Protein AF-A0A971IEM3-F1 (afdb_monomer_lite)

pLDDT: mean 83.85, std 14.6, range [49.56, 97.75]

Foldseek 3Di:
DVVLVCLLQVVHDQDFDPAPPPDDTPPLDDGDVVSLVNSLVSLVVVLVVVVVCCVVPVDDDDDDADQDPPDDQDSHNVVNSSNVSSVVSLVSCVVPDPWDWDADPNDTDTVVVVVCPPPCPPPQDLVNDDPVPDDDD

Secondary structure (DSSP, 8-state):
-HHHHHHHTTTS-SS-PPPPTTS-----PPPPHHHHHHHHHHHHHHHHHHHHHHHHHT----------TTSPPPSSHHHHHHHHHHHHHHHHHHHH-S--EEEETTEEEEHHHHHT-STT-----GGGS-TTSSPP-

Radius of gyration: 22.8 Å; chains: 1; bounding box: 45×66×59 Å

Structure (mmCIF, N/CA/C/O backbone):
data_AF-A0A971IEM3-F1
#
_entry.id   AF-A0A971IEM3-F1
#
loop_
_atom_site.group_PDB
_atom_site.id
_atom_site.type_symbol
_atom_site.label_atom_id
_atom_site.label_alt_id
_atom_site.label_comp_id
_atom_site.label_asym_id
_atom_site.label_entity_id
_atom_site.label_seq_id
_atom_site.pdbx_PDB_ins_code
_atom_site.Cartn_x
_atom_site.Cartn_y
_atom_site.Cartn_z
_atom_site.occupancy
_atom_site.B_iso_or_equiv
_atom_site.auth_seq_id
_atom_site.auth_comp_id
_atom_site.auth_asym_id
_atom_site.auth_atom_id
_atom_site.pdbx_PDB_model_num
ATOM 1 N N . THR A 1 1 ? 4.514 -5.936 1.427 1.00 65.25 1 THR A N 1
ATOM 2 C CA . THR A 1 1 ? 5.724 -6.258 0.631 1.00 65.25 1 THR A CA 1
ATOM 3 C C . THR A 1 1 ? 5.439 -7.331 -0.407 1.00 65.25 1 THR A C 1
ATOM 5 O O . THR A 1 1 ? 5.349 -6.985 -1.573 1.00 65.25 1 THR A O 1
ATOM 8 N N . LEU A 1 2 ? 5.168 -8.587 -0.015 1.00 83.81 2 LEU A N 1
ATOM 9 C CA . LEU A 1 2 ? 4.961 -9.702 -0.960 1.00 83.81 2 LEU A CA 1
ATOM 10 C C . LEU A 1 2 ? 3.823 -9.470 -1.971 1.00 83.81 2 LEU A C 1
ATOM 12 O O . LEU A 1 2 ? 3.960 -9.803 -3.140 1.00 83.81 2 LEU A O 1
ATOM 16 N N . TRP A 1 3 ? 2.713 -8.866 -1.541 1.00 89.94 3 TRP A N 1
ATOM 17 C CA . TRP A 1 3 ? 1.554 -8.673 -2.414 1.00 89.94 3 TRP A CA 1
ATOM 18 C C . TRP A 1 3 ? 1.829 -7.732 -3.595 1.00 89.94 3 TRP A C 1
ATOM 20 O O . TRP A 1 3 ? 1.578 -8.104 -4.737 1.00 89.94 3 TRP A O 1
ATOM 30 N N . VAL A 1 4 ? 2.410 -6.553 -3.339 1.00 87.62 4 VAL A N 1
ATOM 31 C CA . VAL A 1 4 ? 2.777 -5.599 -4.402 1.00 87.62 4 VAL A CA 1
ATOM 32 C C . VAL A 1 4 ? 3.814 -6.214 -5.336 1.00 87.62 4 VAL A C 1
ATOM 34 O O . VAL A 1 4 ? 3.651 -6.141 -6.547 1.00 87.62 4 VAL A O 1
ATOM 37 N N . THR A 1 5 ? 4.828 -6.893 -4.794 1.00 86.12 5 THR A N 1
ATOM 38 C CA . THR A 1 5 ? 5.812 -7.627 -5.598 1.00 86.12 5 THR A CA 1
ATOM 39 C C . THR A 1 5 ? 5.134 -8.639 -6.529 1.00 86.12 5 THR A C 1
ATOM 41 O O . THR A 1 5 ? 5.382 -8.617 -7.730 1.00 86.12 5 THR A O 1
ATOM 44 N N . ASN A 1 6 ? 4.218 -9.464 -6.015 1.00 88.69 6 ASN A N 1
ATOM 45 C CA . ASN A 1 6 ? 3.501 -10.454 -6.823 1.00 88.69 6 ASN A CA 1
ATOM 46 C C . ASN A 1 6 ? 2.656 -9.809 -7.932 1.00 88.69 6 ASN A C 1
ATOM 48 O O . ASN A 1 6 ? 2.622 -10.322 -9.044 1.00 88.69 6 ASN A O 1
ATOM 52 N N . LEU A 1 7 ? 1.998 -8.679 -7.655 1.00 88.88 7 LEU A N 1
ATOM 53 C CA . LEU A 1 7 ? 1.197 -7.952 -8.648 1.00 88.88 7 LEU A CA 1
ATOM 54 C C . LEU A 1 7 ? 2.057 -7.339 -9.762 1.00 88.88 7 LEU A C 1
ATOM 56 O O . LEU A 1 7 ? 1.647 -7.318 -10.927 1.00 88.88 7 LEU A O 1
ATOM 60 N N . LEU A 1 8 ? 3.261 -6.869 -9.426 1.00 87.06 8 LEU A N 1
ATOM 61 C CA . LEU A 1 8 ? 4.205 -6.352 -10.416 1.00 87.06 8 LEU A CA 1
ATOM 62 C C . LEU A 1 8 ? 4.645 -7.457 -11.387 1.00 87.06 8 LEU A C 1
ATOM 64 O O . LEU A 1 8 ? 4.602 -7.233 -12.595 1.00 87.06 8 LEU A O 1
ATOM 68 N N . PHE A 1 9 ? 4.963 -8.651 -10.880 1.00 84.00 9 PHE A N 1
ATOM 69 C CA . PHE A 1 9 ? 5.465 -9.785 -11.672 1.00 84.00 9 PHE A CA 1
ATOM 70 C C . PHE A 1 9 ? 4.393 -10.760 -12.178 1.00 84.00 9 PHE A C 1
ATOM 72 O O . PHE A 1 9 ? 4.724 -11.825 -12.695 1.00 84.00 9 PHE A O 1
ATOM 79 N N . GLN A 1 10 ? 3.108 -10.436 -12.020 1.00 81.31 10 GLN A N 1
ATOM 80 C CA . GLN A 1 10 ? 2.016 -11.374 -12.302 1.00 81.31 10 GLN A CA 1
ATOM 81 C C . GLN A 1 10 ? 2.033 -11.920 -13.742 1.00 81.31 10 GLN A C 1
ATOM 83 O O . GLN A 1 10 ? 1.709 -13.086 -13.952 1.00 81.31 10 GLN A O 1
ATOM 88 N N . ASP A 1 11 ? 2.450 -11.098 -14.707 1.00 79.31 11 ASP A N 1
ATOM 89 C CA . ASP A 1 11 ? 2.506 -11.456 -16.131 1.00 79.31 11 ASP A CA 1
ATOM 90 C C . ASP A 1 11 ? 3.933 -11.830 -16.592 1.00 79.31 11 ASP A C 1
ATOM 92 O O . ASP A 1 11 ? 4.209 -11.871 -17.789 1.00 79.31 11 ASP A O 1
ATOM 96 N N . GLY A 1 12 ? 4.847 -12.098 -15.650 1.00 71.94 12 GLY A N 1
ATOM 97 C CA . GLY A 1 12 ? 6.243 -12.458 -15.909 1.00 71.94 12 GLY A CA 1
ATOM 98 C C . GLY A 1 12 ? 7.261 -11.473 -15.328 1.00 71.94 12 GLY A C 1
ATOM 99 O O . GLY A 1 12 ? 6.919 -10.531 -14.608 1.00 71.94 12 GLY A O 1
ATOM 100 N N . ALA A 1 13 ? 8.541 -11.715 -15.625 1.00 65.44 13 ALA A N 1
ATOM 101 C CA . ALA A 1 13 ? 9.624 -10.809 -15.253 1.00 65.44 13 ALA A CA 1
ATOM 102 C C . ALA A 1 13 ? 9.481 -9.468 -15.995 1.00 65.44 13 ALA A C 1
ATOM 104 O O . ALA A 1 13 ? 9.202 -9.437 -17.191 1.00 65.44 13 ALA A O 1
ATOM 105 N N . LEU A 1 14 ? 9.648 -8.366 -15.264 1.00 64.38 14 LEU A N 1
ATOM 106 C CA . LEU A 1 14 ? 9.610 -7.008 -15.800 1.00 64.38 14 LEU A CA 1
ATOM 107 C C . LEU A 1 14 ? 11.013 -6.621 -16.270 1.00 64.38 14 LEU A C 1
ATOM 109 O O . LEU A 1 14 ? 11.868 -6.321 -15.433 1.00 64.38 14 LEU A O 1
ATOM 113 N N . GLY A 1 15 ? 11.244 -6.629 -17.585 1.00 58.22 15 GLY A N 1
ATOM 114 C CA . GLY A 1 15 ? 12.590 -6.485 -18.146 1.00 58.22 15 GLY A CA 1
ATOM 115 C C . GLY A 1 15 ? 13.585 -7.540 -17.631 1.00 58.22 15 GLY A C 1
ATOM 116 O O . GLY A 1 15 ? 13.231 -8.455 -16.884 1.00 58.22 15 GLY A O 1
ATOM 117 N N . GLY A 1 16 ? 14.850 -7.412 -18.034 1.00 58.09 16 GLY A N 1
ATOM 118 C CA . GLY A 1 16 ? 15.899 -8.374 -17.699 1.00 58.09 16 GLY A CA 1
ATOM 119 C C . GLY A 1 16 ? 16.264 -9.292 -18.859 1.00 58.09 16 GLY A C 1
ATOM 120 O O . GLY A 1 16 ? 15.404 -9.940 -19.453 1.00 58.09 16 GLY A O 1
ATOM 121 N N . SER A 1 17 ? 17.561 -9.406 -19.147 1.00 58.38 17 SER A N 1
ATOM 122 C CA . SER A 1 17 ? 18.115 -10.554 -19.879 1.00 58.38 17 SER A CA 1
ATOM 123 C C . SER A 1 17 ? 17.823 -11.866 -19.136 1.00 58.38 17 SER A C 1
ATOM 125 O O . SER A 1 17 ? 17.517 -11.837 -17.947 1.00 58.38 17 SER A O 1
ATOM 127 N N . GLU A 1 18 ? 17.946 -13.034 -19.775 1.00 62.66 18 GLU A N 1
ATOM 128 C CA . GLU A 1 18 ? 17.961 -14.292 -19.011 1.00 62.66 18 GLU A CA 1
ATOM 129 C C . GLU A 1 18 ? 19.018 -14.222 -17.889 1.00 62.66 18 GLU A C 1
ATOM 131 O O . GLU A 1 18 ? 20.087 -13.627 -18.090 1.00 62.66 18 GLU A O 1
ATOM 136 N N . PRO A 1 19 ? 18.731 -14.768 -16.690 1.00 61.38 19 PRO A N 1
ATOM 137 C CA . PRO A 1 19 ? 19.732 -14.851 -15.639 1.00 61.38 19 PRO A CA 1
ATOM 138 C C . PRO A 1 19 ? 20.948 -15.645 -16.138 1.00 61.38 19 PRO A C 1
ATOM 140 O O . PRO A 1 19 ? 20.754 -16.681 -16.776 1.00 61.38 19 PRO A O 1
ATOM 143 N N . PRO A 1 20 ? 22.186 -15.205 -15.852 1.00 64.62 20 PRO A N 1
ATOM 144 C CA . PRO A 1 20 ? 23.359 -16.023 -16.135 1.00 64.62 20 PRO A CA 1
ATOM 145 C C . PRO A 1 20 ? 23.274 -17.364 -15.387 1.00 64.62 20 PRO A C 1
ATOM 147 O O . PRO A 1 20 ? 22.702 -17.418 -14.296 1.00 64.62 20 PRO A O 1
ATOM 150 N N . GLU A 1 21 ? 23.866 -18.428 -15.949 1.00 69.06 21 GLU A N 1
ATOM 151 C CA . GLU A 1 21 ? 23.870 -19.781 -15.350 1.00 69.06 21 GLU A CA 1
ATOM 152 C C . GLU A 1 21 ? 24.422 -19.791 -13.910 1.00 69.06 21 GLU A C 1
ATOM 154 O O . GLU A 1 21 ? 24.021 -20.599 -13.073 1.00 69.06 21 GLU A O 1
ATOM 159 N N . ASP A 1 22 ? 25.301 -18.843 -13.609 1.00 64.12 22 ASP A N 1
ATOM 160 C CA . ASP A 1 22 ? 26.039 -18.667 -12.371 1.00 64.12 22 ASP A CA 1
ATOM 161 C C . ASP A 1 22 ? 26.003 -17.195 -11.919 1.00 64.12 22 ASP A C 1
ATOM 163 O O . ASP A 1 22 ? 27.023 -16.534 -11.725 1.00 64.12 22 ASP A O 1
ATOM 167 N N . GLY A 1 23 ? 24.801 -16.641 -11.725 1.00 64.06 23 GLY A N 1
ATOM 168 C CA . GLY A 1 23 ? 24.677 -15.306 -11.143 1.00 64.06 23 GLY A CA 1
ATOM 169 C C . GLY A 1 23 ? 23.260 -14.821 -10.867 1.00 64.06 23 GLY A C 1
ATOM 170 O O . GLY A 1 23 ? 22.261 -15.437 -11.226 1.00 64.06 23 GLY A O 1
ATOM 171 N N . PHE A 1 24 ? 23.181 -13.661 -10.217 1.00 59.56 24 PHE A N 1
ATOM 172 C CA . PHE A 1 24 ? 21.940 -12.905 -10.102 1.00 59.56 24 PHE A CA 1
ATOM 173 C C . PHE A 1 24 ? 21.820 -11.954 -11.293 1.00 59.56 24 PHE A C 1
ATOM 175 O O . PHE A 1 24 ? 22.779 -11.277 -11.666 1.00 59.56 24 PHE A O 1
ATOM 182 N N . ASN A 1 25 ? 20.626 -11.879 -11.874 1.00 60.34 25 ASN A N 1
ATOM 183 C CA . ASN A 1 25 ? 20.332 -10.915 -12.920 1.00 60.34 25 ASN A CA 1
ATOM 184 C C . ASN A 1 25 ? 20.153 -9.512 -12.316 1.00 60.34 25 ASN A C 1
ATOM 186 O O . ASN A 1 25 ? 19.160 -9.249 -11.637 1.00 60.34 25 ASN A O 1
ATOM 190 N N . TYR A 1 26 ? 21.116 -8.625 -12.564 1.00 61.50 26 TYR A N 1
ATOM 191 C CA . TYR A 1 26 ? 21.077 -7.216 -12.161 1.00 61.50 26 TYR A CA 1
ATOM 192 C C . TYR A 1 26 ? 20.902 -6.292 -13.364 1.00 61.50 26 TYR A C 1
ATOM 194 O O . TYR A 1 26 ? 21.550 -5.245 -13.427 1.00 61.50 26 TYR A O 1
ATOM 202 N N . ASP A 1 27 ? 20.079 -6.685 -14.338 1.00 65.94 27 ASP A N 1
ATOM 203 C CA . ASP A 1 27 ? 19.822 -5.845 -15.501 1.00 65.94 27 ASP A CA 1
ATOM 204 C C . ASP A 1 27 ? 19.372 -4.440 -15.060 1.00 65.94 27 ASP A C 1
ATOM 206 O O . ASP A 1 27 ? 18.330 -4.235 -14.432 1.00 65.94 27 ASP A O 1
ATOM 210 N N . LYS A 1 28 ? 20.235 -3.462 -15.350 1.00 64.50 28 LYS A N 1
ATOM 211 C CA . LYS A 1 28 ? 19.995 -2.031 -15.131 1.00 64.50 28 LYS A CA 1
ATOM 212 C C . LYS A 1 28 ? 19.249 -1.403 -16.307 1.00 64.50 28 LYS A C 1
ATOM 214 O O . LYS A 1 28 ? 18.995 -0.197 -16.290 1.00 64.50 28 LYS A O 1
ATOM 219 N N . GLY A 1 29 ? 18.943 -2.205 -17.326 1.00 68.62 29 GLY A N 1
ATOM 220 C CA . GLY A 1 29 ? 18.170 -1.842 -18.492 1.00 68.62 29 GLY A CA 1
ATOM 221 C C . GLY A 1 29 ? 16.867 -1.161 -18.105 1.00 68.62 29 GLY A C 1
ATOM 222 O O . GLY A 1 29 ? 16.254 -1.441 -17.073 1.00 68.62 29 GLY A O 1
ATOM 223 N N . LEU A 1 30 ? 16.469 -0.202 -18.936 1.00 67.50 30 LEU A N 1
ATOM 224 C CA . LEU A 1 30 ? 15.210 0.500 -18.755 1.00 67.50 30 LEU A CA 1
ATOM 225 C C . LEU A 1 30 ? 14.055 -0.492 -18.870 1.00 67.50 30 LEU A C 1
ATOM 227 O O . LEU A 1 30 ? 14.007 -1.294 -19.802 1.00 67.50 30 LEU A O 1
ATOM 231 N N . LEU A 1 31 ? 13.096 -0.378 -17.956 1.00 76.25 31 LEU A N 1
ATOM 232 C CA . LEU A 1 31 ? 11.805 -1.022 -18.129 1.00 76.25 31 LEU A CA 1
ATOM 233 C C . LEU A 1 31 ? 11.118 -0.417 -19.353 1.00 76.25 31 LEU A C 1
ATOM 235 O O . LEU A 1 31 ? 11.011 0.813 -19.434 1.00 76.25 31 LEU A O 1
ATOM 239 N N . PRO A 1 32 ? 10.638 -1.234 -20.307 1.00 85.56 32 PRO A N 1
ATOM 240 C CA . PRO A 1 32 ? 9.825 -0.723 -21.393 1.00 85.56 32 PRO A CA 1
ATOM 241 C C . PRO A 1 32 ? 8.638 0.057 -20.807 1.00 85.56 32 PRO A C 1
ATOM 243 O O . PRO A 1 32 ? 7.895 -0.494 -19.990 1.00 85.56 32 PRO A O 1
ATOM 246 N N . PRO A 1 33 ? 8.392 1.316 -21.221 1.00 87.56 33 PRO A N 1
ATOM 247 C CA . PRO A 1 33 ? 7.364 2.145 -20.588 1.00 87.56 33 PRO A CA 1
ATOM 248 C C . PRO A 1 33 ? 5.959 1.525 -20.611 1.00 87.56 33 PRO A C 1
ATOM 250 O O . PRO A 1 33 ? 5.118 1.846 -19.776 1.00 87.56 33 PRO A O 1
ATOM 253 N N . ALA A 1 34 ? 5.674 0.659 -21.586 1.00 88.19 34 ALA A N 1
ATOM 254 C CA . ALA A 1 34 ? 4.414 -0.074 -21.657 1.00 88.19 34 ALA A CA 1
ATOM 255 C C . ALA A 1 34 ? 4.281 -1.125 -20.541 1.00 88.19 34 ALA A C 1
ATOM 257 O O . ALA A 1 34 ? 3.221 -1.209 -19.925 1.00 88.19 34 ALA A O 1
ATOM 258 N N . GLU A 1 35 ? 5.346 -1.876 -20.254 1.00 87.19 35 GLU A N 1
ATOM 259 C CA . GLU A 1 35 ? 5.374 -2.882 -19.186 1.00 87.19 35 GLU A CA 1
ATOM 260 C C . GLU A 1 35 ? 5.296 -2.229 -17.809 1.00 87.19 35 GLU A C 1
ATOM 262 O O . GLU A 1 35 ? 4.518 -2.667 -16.963 1.00 87.19 35 GLU A O 1
ATOM 267 N N . GLU A 1 36 ? 6.029 -1.129 -17.615 1.00 89.12 36 GLU A N 1
ATOM 268 C CA . GLU A 1 36 ? 5.978 -0.335 -16.387 1.00 89.12 36 GLU A CA 1
ATOM 269 C C . GLU A 1 36 ? 4.548 0.147 -16.093 1.00 89.12 36 GLU A C 1
ATOM 271 O O . GLU A 1 36 ? 4.022 -0.068 -14.999 1.00 89.12 36 GLU A O 1
ATOM 276 N N . ARG A 1 37 ? 3.876 0.735 -17.095 1.00 91.50 37 ARG A N 1
ATOM 277 C CA . ARG A 1 37 ? 2.482 1.189 -16.966 1.00 91.50 37 ARG A CA 1
ATOM 278 C C . ARG A 1 37 ? 1.516 0.041 -16.699 1.00 91.50 37 ARG A C 1
ATOM 280 O O . ARG A 1 37 ? 0.617 0.197 -15.878 1.00 91.50 37 ARG A O 1
ATOM 287 N N . ALA A 1 38 ? 1.682 -1.091 -17.381 1.00 91.00 38 ALA A N 1
ATOM 288 C CA . ALA A 1 38 ? 0.840 -2.262 -17.167 1.00 91.00 38 ALA A CA 1
ATOM 289 C C . ALA A 1 38 ? 0.992 -2.800 -15.734 1.00 91.00 38 ALA A C 1
ATOM 291 O O . ALA A 1 38 ? -0.005 -3.068 -15.065 1.00 91.00 38 ALA A O 1
ATOM 292 N N . ALA A 1 39 ? 2.226 -2.879 -15.231 1.00 90.56 39 ALA A N 1
ATOM 293 C CA . ALA A 1 39 ? 2.516 -3.300 -13.866 1.00 90.56 39 ALA A CA 1
ATOM 294 C C . ALA A 1 39 ? 1.930 -2.352 -12.816 1.00 90.56 39 ALA A C 1
ATOM 296 O O . ALA A 1 39 ? 1.266 -2.809 -11.885 1.00 90.56 39 ALA A O 1
ATOM 297 N N . ALA A 1 40 ? 2.105 -1.041 -12.993 1.00 94.19 40 ALA A N 1
ATOM 298 C CA . ALA A 1 40 ? 1.484 -0.039 -12.133 1.00 94.19 40 ALA A CA 1
ATOM 299 C C . ALA A 1 40 ? -0.049 -0.173 -12.125 1.00 94.19 40 ALA A C 1
ATOM 301 O O . ALA A 1 40 ? -0.664 -0.241 -11.063 1.00 94.19 40 ALA A O 1
ATOM 302 N N . ALA A 1 41 ? -0.669 -0.312 -13.302 1.00 94.94 41 ALA A N 1
ATOM 303 C CA . ALA A 1 41 ? -2.116 -0.468 -13.424 1.00 94.94 41 ALA A CA 1
ATOM 304 C C . ALA A 1 41 ? -2.644 -1.723 -12.708 1.00 94.94 41 ALA A C 1
ATOM 306 O O . ALA A 1 41 ? -3.716 -1.669 -12.102 1.00 94.94 41 ALA A O 1
ATOM 307 N N . ARG A 1 42 ? -1.897 -2.838 -12.720 1.00 94.31 42 ARG A N 1
ATOM 308 C CA . ARG A 1 42 ? -2.254 -4.047 -11.956 1.00 94.31 42 ARG A CA 1
ATOM 309 C C . ARG A 1 42 ? -2.283 -3.778 -10.456 1.00 94.31 42 ARG A C 1
ATOM 311 O O . ARG A 1 42 ? -3.240 -4.185 -9.795 1.00 94.31 42 ARG A O 1
ATOM 318 N N . VAL A 1 43 ? -1.272 -3.080 -9.933 1.00 95.44 43 VAL A N 1
ATOM 319 C CA . VAL A 1 43 ? -1.219 -2.697 -8.514 1.00 95.44 43 VAL A CA 1
ATOM 320 C C . VAL A 1 43 ? -2.394 -1.789 -8.170 1.00 95.44 43 VAL A C 1
ATOM 322 O O . VAL A 1 43 ? -3.156 -2.117 -7.260 1.00 95.44 43 VAL A O 1
ATOM 325 N N . THR A 1 44 ? -2.604 -0.716 -8.936 1.00 96.75 44 THR A N 1
ATOM 326 C CA . THR A 1 44 ? -3.732 0.204 -8.739 1.00 96.75 44 THR A CA 1
ATOM 327 C C . THR A 1 44 ? -5.064 -0.531 -8.716 1.00 96.75 44 THR A C 1
ATOM 329 O O . THR A 1 44 ? -5.808 -0.432 -7.744 1.00 96.75 44 THR A O 1
ATOM 332 N N . ALA A 1 45 ? -5.342 -1.341 -9.736 1.00 97.06 45 ALA A N 1
ATOM 333 C CA . ALA A 1 45 ? -6.608 -2.052 -9.837 1.00 97.06 45 ALA A CA 1
ATOM 334 C C . ALA A 1 45 ? -6.813 -3.057 -8.692 1.00 97.06 45 ALA A C 1
ATOM 336 O O . ALA A 1 45 ? -7.939 -3.250 -8.240 1.00 97.06 45 ALA A O 1
ATOM 337 N N . ALA A 1 46 ? -5.755 -3.725 -8.226 1.00 96.69 46 ALA A N 1
ATOM 338 C CA . ALA A 1 46 ? -5.854 -4.667 -7.115 1.00 96.69 46 ALA A CA 1
ATOM 339 C C . ALA A 1 46 ? -6.125 -3.972 -5.775 1.00 96.69 46 ALA A C 1
ATOM 341 O O . ALA A 1 46 ? -6.924 -4.479 -4.990 1.00 96.69 46 ALA A O 1
ATOM 342 N N . VAL A 1 47 ? -5.498 -2.818 -5.529 1.00 96.81 47 VAL A N 1
ATOM 343 C CA . VAL A 1 47 ? -5.740 -2.014 -4.323 1.00 96.81 47 VAL A CA 1
ATOM 344 C C . VAL A 1 47 ? -7.160 -1.460 -4.314 1.00 96.81 47 VAL A C 1
ATOM 346 O O . VAL A 1 47 ? -7.831 -1.594 -3.297 1.00 96.81 47 VAL A O 1
ATOM 349 N N . GLU A 1 48 ? -7.654 -0.920 -5.431 1.00 97.62 48 GLU A N 1
ATOM 350 C CA . GLU A 1 48 ? -9.044 -0.440 -5.505 1.00 97.62 48 GLU A CA 1
ATOM 351 C C . GLU A 1 48 ? -10.041 -1.574 -5.234 1.00 97.62 48 GLU A C 1
ATOM 353 O O . GLU A 1 48 ? -10.908 -1.438 -4.377 1.00 97.62 48 GLU A O 1
ATOM 358 N N . ARG A 1 49 ? -9.849 -2.752 -5.849 1.00 97.12 49 ARG A N 1
ATOM 359 C CA . ARG A 1 49 ? -10.700 -3.923 -5.568 1.00 97.12 49 ARG A CA 1
ATOM 36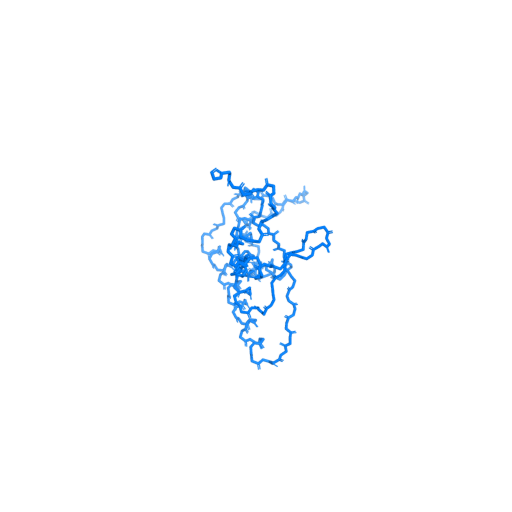0 C C . ARG A 1 49 ? -10.666 -4.348 -4.102 1.00 97.12 49 ARG A C 1
ATOM 362 O O . ARG A 1 49 ? -11.684 -4.797 -3.585 1.00 97.12 49 ARG A O 1
ATOM 369 N N . LEU A 1 50 ? -9.506 -4.261 -3.446 1.00 95.38 50 LEU A N 1
ATOM 370 C CA . LEU A 1 50 ? -9.392 -4.565 -2.021 1.00 95.38 50 LEU A CA 1
ATOM 371 C C . LEU A 1 50 ? -10.206 -3.568 -1.191 1.00 95.38 50 LEU A C 1
ATOM 373 O O . LEU A 1 50 ? -10.950 -3.993 -0.312 1.00 95.38 50 LEU A O 1
ATOM 377 N N . VAL A 1 51 ? -10.087 -2.271 -1.479 1.00 95.31 51 VAL A N 1
ATOM 378 C CA . VAL A 1 51 ? -10.836 -1.228 -0.767 1.00 95.31 51 VAL A CA 1
ATOM 379 C C . VAL A 1 51 ? -12.342 -1.422 -0.945 1.00 95.31 51 VAL A C 1
ATOM 381 O O . VAL A 1 51 ? -13.066 -1.462 0.050 1.00 95.31 51 VAL A O 1
ATOM 384 N N . ASP A 1 52 ? -12.802 -1.643 -2.178 1.00 96.12 52 ASP A N 1
ATOM 385 C CA . ASP A 1 52 ? -14.217 -1.885 -2.476 1.00 96.12 52 ASP A CA 1
ATOM 386 C C . ASP A 1 52 ? -14.749 -3.127 -1.744 1.00 96.12 52 ASP A C 1
ATOM 388 O O . ASP A 1 52 ? -15.830 -3.104 -1.150 1.00 96.12 52 ASP A O 1
ATOM 392 N N . ALA A 1 53 ? -13.976 -4.218 -1.744 1.00 96.19 53 ALA A N 1
ATOM 393 C CA . ALA A 1 53 ? -14.357 -5.456 -1.072 1.00 96.19 53 ALA A CA 1
ATOM 394 C C . ALA A 1 53 ? -14.466 -5.276 0.448 1.00 96.19 53 ALA A C 1
ATOM 396 O O . ALA A 1 53 ? -15.414 -5.768 1.061 1.00 96.19 53 ALA A O 1
ATOM 397 N N . VAL A 1 54 ? -13.526 -4.553 1.060 1.00 95.31 54 VAL A N 1
ATOM 398 C CA . VAL A 1 54 ? -13.543 -4.271 2.502 1.00 95.31 54 VAL A CA 1
ATOM 399 C C . VAL A 1 54 ? -14.762 -3.427 2.853 1.00 95.31 54 VAL A C 1
ATOM 401 O O . VAL A 1 54 ? -15.521 -3.820 3.740 1.00 95.31 54 VAL A O 1
ATOM 404 N N . ALA A 1 55 ? -15.011 -2.351 2.099 1.00 93.56 55 ALA A N 1
ATOM 405 C CA . ALA A 1 55 ? -16.159 -1.470 2.296 1.00 93.56 55 ALA A CA 1
ATOM 406 C C . ALA A 1 55 ? -17.502 -2.218 2.203 1.00 93.56 55 ALA A C 1
ATOM 408 O O . ALA A 1 55 ? -18.411 -1.957 2.988 1.00 93.56 55 ALA A O 1
ATOM 409 N N . ALA A 1 56 ? -17.619 -3.186 1.289 1.00 96.25 56 ALA A N 1
ATOM 410 C CA . ALA A 1 56 ? -18.830 -3.990 1.123 1.00 96.25 56 ALA A CA 1
ATOM 411 C C . ALA A 1 56 ? -18.991 -5.118 2.164 1.00 96.25 56 ALA A C 1
ATOM 413 O O . ALA A 1 56 ? -20.093 -5.632 2.349 1.00 96.25 56 ALA A O 1
ATOM 414 N N . SER A 1 57 ? -17.906 -5.541 2.817 1.00 94.56 57 SER A N 1
ATOM 415 C CA . SER A 1 57 ? -17.894 -6.748 3.658 1.00 94.56 57 SER A CA 1
ATOM 416 C C . SER A 1 57 ? -18.247 -6.516 5.130 1.00 94.56 57 SER A C 1
ATOM 418 O O . SER A 1 57 ? -18.580 -7.472 5.829 1.00 94.56 57 SER A O 1
ATOM 420 N N . GLY A 1 58 ? -18.150 -5.275 5.621 1.00 90.94 58 GLY A N 1
ATOM 421 C CA . GLY A 1 58 ? -18.354 -4.941 7.037 1.00 90.94 58 GLY A CA 1
ATOM 422 C C . GLY A 1 58 ? -17.298 -5.522 7.989 1.00 90.94 58 GLY A C 1
ATOM 423 O O . GLY A 1 58 ? -17.492 -5.490 9.204 1.00 90.94 58 GLY A O 1
ATOM 424 N N . VAL A 1 59 ? -16.195 -6.071 7.466 1.00 94.69 59 VAL A N 1
ATOM 425 C CA . VAL A 1 59 ? -15.098 -6.612 8.280 1.00 94.69 59 VAL A CA 1
ATOM 426 C C . VAL A 1 59 ? -14.098 -5.522 8.655 1.00 94.69 59 VAL A C 1
ATOM 428 O O . VAL A 1 59 ? -13.889 -4.559 7.919 1.00 94.69 59 VAL A O 1
ATOM 431 N N . THR A 1 60 ? -13.405 -5.713 9.774 1.00 93.94 60 THR A N 1
ATOM 432 C CA . THR A 1 60 ? -12.252 -4.882 10.129 1.00 93.94 60 THR A CA 1
ATOM 433 C C . THR A 1 60 ? -11.008 -5.383 9.396 1.00 93.94 60 THR A C 1
ATOM 435 O O . THR A 1 60 ? -10.528 -6.485 9.664 1.00 93.94 60 THR A O 1
ATOM 438 N N . LEU A 1 61 ? -10.462 -4.571 8.488 1.00 94.94 61 LEU A N 1
ATOM 439 C CA . LEU A 1 61 ? -9.172 -4.835 7.851 1.00 94.94 61 LEU A CA 1
ATOM 440 C C . LEU A 1 61 ? -8.039 -4.202 8.666 1.00 94.94 61 LEU A C 1
ATOM 442 O O . LEU A 1 61 ? -7.984 -2.986 8.826 1.00 94.94 61 LEU A O 1
ATOM 446 N N . VAL A 1 62 ? -7.076 -5.021 9.091 1.00 96.06 62 VAL A N 1
ATOM 447 C CA . VAL A 1 62 ? -5.777 -4.548 9.585 1.00 96.06 62 VAL A CA 1
ATOM 448 C C . VAL A 1 62 ? -4.735 -4.783 8.497 1.00 96.06 62 VAL A C 1
ATOM 450 O O . VAL A 1 62 ? -4.310 -5.915 8.264 1.00 96.06 62 VAL A O 1
ATOM 453 N N . ALA A 1 63 ? -4.331 -3.716 7.809 1.00 95.00 63 ALA A N 1
ATOM 454 C CA . ALA A 1 63 ? -3.301 -3.776 6.779 1.00 95.00 63 ALA A CA 1
ATOM 455 C C . ALA A 1 63 ? -1.926 -3.435 7.369 1.00 95.00 63 ALA A C 1
ATOM 457 O O . ALA A 1 63 ? -1.731 -2.360 7.930 1.00 95.00 63 ALA A O 1
ATOM 458 N N . VAL A 1 64 ? -0.959 -4.340 7.200 1.00 95.69 64 VAL A N 1
ATOM 459 C CA . VAL A 1 64 ? 0.445 -4.105 7.565 1.00 95.69 64 VAL A CA 1
ATOM 460 C C . VAL A 1 64 ? 1.261 -3.952 6.290 1.00 95.69 64 VAL A C 1
ATOM 462 O O . VAL A 1 64 ? 1.259 -4.822 5.416 1.00 95.69 64 VAL A O 1
ATOM 465 N N . THR A 1 65 ? 1.965 -2.833 6.185 1.00 95.69 65 THR A N 1
ATOM 466 C CA . THR A 1 65 ? 2.794 -2.487 5.031 1.00 95.69 65 THR A CA 1
ATOM 467 C C . THR A 1 65 ? 4.124 -1.895 5.488 1.00 95.69 65 THR A C 1
ATOM 469 O O . THR A 1 65 ? 4.301 -1.569 6.660 1.00 95.69 65 THR A O 1
ATOM 472 N N . ASN A 1 66 ? 5.061 -1.771 4.552 1.00 94.50 66 ASN A N 1
ATOM 473 C CA . ASN A 1 66 ? 6.368 -1.183 4.804 1.00 94.50 66 ASN A CA 1
ATOM 474 C C . ASN A 1 66 ? 6.392 0.258 4.296 1.00 94.50 66 ASN A C 1
ATOM 476 O O . ASN A 1 66 ? 5.836 0.552 3.236 1.00 94.50 66 ASN A O 1
ATOM 480 N N . GLU A 1 67 ? 7.121 1.114 5.007 1.00 94.88 67 GLU A N 1
ATOM 481 C CA . GLU A 1 67 ? 7.530 2.422 4.508 1.00 94.88 67 GLU A CA 1
ATOM 482 C C . GLU A 1 67 ? 8.903 2.303 3.833 1.00 94.88 67 GLU A C 1
ATOM 484 O O . GLU A 1 67 ? 9.865 1.828 4.436 1.00 94.88 67 GLU A O 1
ATOM 489 N N . VAL A 1 68 ? 8.984 2.686 2.559 1.00 94.69 68 VAL A N 1
ATOM 490 C CA . VAL A 1 68 ? 10.183 2.511 1.712 1.00 94.69 68 VAL A CA 1
ATOM 491 C C . VAL A 1 68 ? 10.640 3.816 1.055 1.00 94.69 68 VAL A C 1
ATOM 493 O O . VAL A 1 68 ? 11.664 3.838 0.374 1.00 94.69 68 VAL A O 1
ATOM 496 N N . GLY A 1 69 ? 9.895 4.911 1.246 1.00 93.56 69 GLY A N 1
ATOM 497 C CA . GLY A 1 69 ? 10.161 6.214 0.640 1.00 93.56 69 GLY A CA 1
ATOM 498 C C . GLY A 1 69 ? 11.177 7.076 1.393 1.00 93.56 69 GLY A C 1
ATOM 499 O O . GLY A 1 69 ? 11.618 8.084 0.850 1.00 93.56 69 GLY A O 1
ATOM 500 N N . LEU A 1 70 ? 11.584 6.679 2.604 1.00 94.12 70 LEU A N 1
ATOM 501 C CA . LEU A 1 70 ? 12.481 7.454 3.480 1.00 94.12 70 LEU A CA 1
ATOM 502 C C . LEU A 1 70 ? 13.983 7.267 3.182 1.00 94.12 70 LEU A C 1
ATOM 504 O O . LEU A 1 70 ? 14.829 7.773 3.915 1.00 94.12 70 LEU A O 1
ATOM 508 N N . GLY A 1 71 ? 14.320 6.520 2.129 1.00 91.81 71 GLY A N 1
ATOM 509 C CA . GLY A 1 71 ? 15.694 6.262 1.698 1.00 91.81 71 GLY A CA 1
ATOM 510 C C . GLY A 1 71 ? 16.080 6.967 0.394 1.00 91.81 71 GLY A C 1
ATOM 511 O O . GLY A 1 71 ? 15.341 7.779 -0.164 1.00 91.81 71 GLY A O 1
ATOM 512 N N . VAL A 1 72 ? 17.256 6.609 -0.124 1.00 93.31 72 VAL A N 1
ATOM 513 C CA . VAL A 1 72 ? 17.763 7.090 -1.420 1.00 93.31 72 VAL A CA 1
ATOM 514 C C . VAL A 1 72 ? 16.932 6.516 -2.575 1.00 93.31 72 VAL A C 1
ATOM 516 O O . VAL A 1 72 ? 16.355 5.432 -2.471 1.00 93.31 72 VAL A O 1
ATOM 519 N N . VAL A 1 73 ? 16.871 7.240 -3.696 1.00 91.50 73 VAL A N 1
ATOM 520 C CA . VAL A 1 73 ? 16.246 6.749 -4.933 1.00 91.50 73 VAL A CA 1
ATOM 521 C C . VAL A 1 73 ? 17.066 5.579 -5.499 1.00 91.50 73 VAL A C 1
ATOM 523 O O . VAL A 1 73 ? 18.257 5.755 -5.758 1.00 91.50 73 VAL A O 1
ATOM 526 N N . PRO A 1 74 ? 16.462 4.399 -5.727 1.00 88.44 74 PRO A N 1
ATOM 527 C CA . PRO A 1 74 ? 17.183 3.262 -6.289 1.00 88.44 74 PRO A CA 1
ATOM 528 C C . PRO A 1 74 ? 17.716 3.522 -7.703 1.00 88.44 74 PRO A C 1
ATOM 530 O O . PRO A 1 74 ? 17.044 4.141 -8.533 1.00 88.44 74 PRO A O 1
ATOM 533 N N . GLU A 1 75 ? 18.888 2.965 -8.013 1.00 85.81 75 GLU A N 1
ATOM 534 C CA . GLU A 1 75 ? 19.480 3.004 -9.360 1.00 85.81 75 GLU A CA 1
ATOM 535 C C . GLU A 1 75 ? 18.680 2.158 -10.371 1.00 85.81 75 GLU A C 1
ATOM 537 O O . GLU A 1 75 ? 18.599 2.501 -11.552 1.00 85.81 75 GLU A O 1
ATOM 542 N N . TYR A 1 76 ? 18.019 1.095 -9.907 1.00 85.50 76 TYR A N 1
ATOM 543 C CA . TYR A 1 76 ? 17.287 0.150 -10.752 1.00 85.50 76 TYR A CA 1
ATOM 544 C C . TYR A 1 76 ? 15.853 0.634 -11.046 1.00 85.50 76 TYR A C 1
ATOM 546 O O . TYR A 1 76 ? 15.115 0.923 -10.096 1.00 85.50 76 TYR A O 1
ATOM 554 N N . PRO A 1 77 ? 15.410 0.681 -12.322 1.00 86.81 77 PRO A N 1
ATOM 555 C CA . PRO A 1 77 ? 14.049 1.090 -12.690 1.00 86.81 77 PRO A CA 1
ATOM 556 C C . PRO A 1 77 ? 12.956 0.312 -11.958 1.00 86.81 77 PRO A C 1
ATOM 558 O O . PRO A 1 77 ? 12.027 0.907 -11.423 1.00 86.81 77 PRO A O 1
ATOM 561 N N . LEU A 1 78 ? 13.109 -1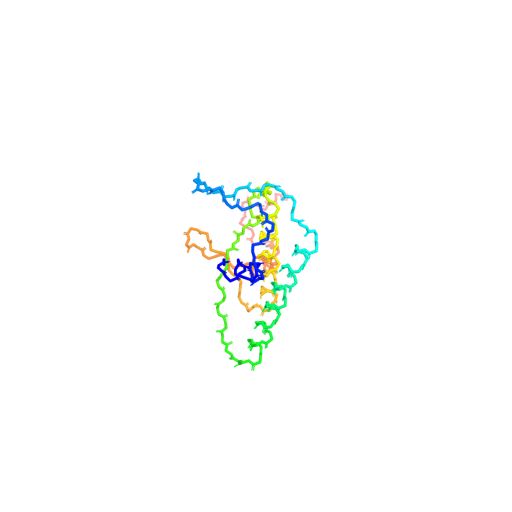.007 -11.851 1.00 86.62 78 LEU A N 1
ATOM 562 C CA . LEU A 1 78 ? 12.149 -1.870 -11.166 1.00 86.62 78 LEU A CA 1
ATOM 563 C C . LEU A 1 78 ? 12.035 -1.568 -9.670 1.00 86.62 78 LEU A C 1
ATOM 565 O O . LEU A 1 78 ? 10.942 -1.584 -9.110 1.00 86.62 78 LEU A O 1
ATOM 569 N N . ALA A 1 79 ? 13.155 -1.246 -9.024 1.00 88.69 79 ALA A N 1
ATOM 570 C CA . ALA A 1 79 ? 13.151 -0.855 -7.621 1.00 88.69 79 ALA A CA 1
ATOM 571 C C . ALA A 1 79 ? 12.478 0.512 -7.418 1.00 88.69 79 ALA A C 1
ATOM 573 O O . ALA A 1 79 ? 11.775 0.693 -6.424 1.00 88.69 79 ALA A O 1
ATOM 574 N N . ARG A 1 80 ? 12.635 1.452 -8.364 1.00 91.38 80 ARG A N 1
ATOM 575 C CA . ARG A 1 80 ? 11.879 2.717 -8.364 1.00 91.38 80 ARG A CA 1
ATOM 576 C C . ARG A 1 80 ? 10.384 2.469 -8.541 1.00 91.38 80 ARG A C 1
ATOM 578 O O . ARG A 1 80 ? 9.610 2.936 -7.715 1.00 91.38 80 ARG A O 1
ATOM 585 N N . LEU A 1 81 ? 9.996 1.654 -9.526 1.00 92.06 81 LEU A N 1
ATOM 586 C CA . LEU A 1 81 ? 8.600 1.274 -9.745 1.00 92.06 81 LEU A CA 1
ATOM 587 C C . LEU A 1 81 ? 7.994 0.650 -8.484 1.00 92.06 81 LEU A C 1
ATOM 589 O O . LEU A 1 81 ? 6.928 1.064 -8.042 1.00 92.06 81 LEU A O 1
ATOM 593 N N . TYR A 1 82 ? 8.686 -0.308 -7.865 1.00 92.19 82 TYR A N 1
ATOM 594 C CA . TYR A 1 82 ? 8.234 -0.915 -6.616 1.00 92.19 82 TYR A CA 1
ATOM 595 C C . TYR A 1 82 ? 8.062 0.122 -5.499 1.00 92.19 82 TYR A C 1
ATOM 597 O O . TYR A 1 82 ? 7.025 0.132 -4.835 1.00 92.19 82 TYR A O 1
ATOM 605 N N . ARG A 1 83 ? 9.056 1.000 -5.303 1.00 95.00 83 ARG A N 1
ATOM 606 C CA . ARG A 1 83 ? 9.013 2.063 -4.289 1.00 95.00 83 ARG A CA 1
ATOM 607 C C . ARG A 1 83 ? 7.795 2.961 -4.485 1.00 95.00 83 ARG A C 1
ATOM 609 O O . ARG A 1 83 ? 7.054 3.200 -3.534 1.00 95.00 83 ARG A O 1
ATOM 616 N N . ASP A 1 84 ? 7.585 3.422 -5.712 1.00 95.38 84 ASP A N 1
ATOM 617 C CA . ASP A 1 84 ? 6.535 4.379 -6.042 1.00 95.38 84 ASP A CA 1
ATOM 618 C C . ASP A 1 84 ? 5.144 3.729 -5.954 1.00 95.38 84 ASP A C 1
ATOM 620 O O . ASP A 1 84 ? 4.228 4.314 -5.376 1.00 95.38 84 ASP A O 1
ATOM 624 N N . GLN A 1 85 ? 4.989 2.485 -6.425 1.00 96.25 85 GLN A N 1
ATOM 625 C CA . GLN A 1 85 ? 3.718 1.757 -6.337 1.00 96.25 85 GLN A CA 1
ATOM 626 C C . GLN A 1 85 ? 3.364 1.342 -4.905 1.00 96.25 85 GLN A C 1
ATOM 628 O O . GLN A 1 85 ? 2.194 1.411 -4.528 1.00 96.25 85 GLN A O 1
ATOM 633 N N . LEU A 1 86 ? 4.343 0.953 -4.077 1.00 96.50 86 LEU A N 1
ATOM 634 C CA . LEU A 1 86 ? 4.086 0.684 -2.660 1.00 96.50 86 LEU A CA 1
ATOM 635 C C . LEU A 1 86 ? 3.677 1.965 -1.924 1.00 96.50 86 LEU A C 1
ATOM 637 O O . LEU A 1 86 ? 2.717 1.943 -1.160 1.00 96.50 86 LEU A O 1
ATOM 641 N N . GLY A 1 87 ? 4.357 3.085 -2.190 1.00 96.31 87 GLY A N 1
ATOM 642 C CA . GLY A 1 87 ? 3.993 4.387 -1.630 1.00 96.31 87 GLY A CA 1
ATOM 643 C C . GLY A 1 87 ? 2.578 4.816 -2.025 1.00 96.31 87 GLY A C 1
ATOM 644 O O . GLY A 1 87 ? 1.792 5.213 -1.166 1.00 96.31 87 GLY A O 1
ATOM 645 N N . TRP A 1 88 ? 2.218 4.665 -3.302 1.00 97.25 88 TRP A N 1
ATOM 646 C CA . TRP A 1 88 ? 0.864 4.937 -3.784 1.00 97.25 88 TRP A CA 1
ATOM 647 C C . TRP A 1 88 ? -0.180 4.037 -3.104 1.00 97.25 88 TRP A C 1
ATOM 649 O O . TRP A 1 88 ? -1.199 4.534 -2.624 1.00 97.25 88 TRP A O 1
ATOM 659 N N . ALA A 1 89 ? 0.087 2.731 -2.991 1.00 96.94 89 ALA A N 1
ATOM 660 C CA . ALA A 1 89 ? -0.816 1.791 -2.330 1.00 96.94 89 ALA A CA 1
ATOM 661 C C . ALA A 1 89 ? -1.013 2.140 -0.845 1.00 96.94 89 ALA A C 1
ATOM 663 O O . ALA A 1 89 ? -2.145 2.156 -0.363 1.00 96.94 89 ALA A O 1
ATOM 664 N N . ASN A 1 90 ? 0.070 2.485 -0.137 1.00 96.56 90 ASN A N 1
ATOM 665 C CA . ASN A 1 90 ? 0.016 2.927 1.255 1.00 96.56 90 ASN A CA 1
ATOM 666 C C . ASN A 1 90 ? -0.863 4.176 1.401 1.00 96.56 90 ASN A C 1
ATOM 668 O O . ASN A 1 90 ? -1.746 4.197 2.253 1.00 96.56 90 ASN A O 1
ATOM 672 N N . GLN A 1 91 ? -0.675 5.187 0.545 1.00 96.12 91 GLN A N 1
ATOM 673 C CA . GLN A 1 91 ? -1.500 6.402 0.552 1.00 96.12 91 GLN A CA 1
ATOM 674 C C . GLN A 1 91 ? -2.972 6.102 0.266 1.00 96.12 91 GLN A C 1
ATOM 676 O O . GLN A 1 91 ? -3.861 6.660 0.911 1.00 96.12 91 GLN A O 1
ATOM 681 N N . ARG A 1 92 ? -3.243 5.216 -0.697 1.00 96.94 92 ARG A N 1
ATOM 682 C CA . ARG A 1 92 ? -4.607 4.856 -1.079 1.00 96.94 92 ARG A CA 1
ATOM 683 C C . ARG A 1 92 ? -5.352 4.150 0.051 1.00 96.94 92 ARG A C 1
ATOM 685 O O . ARG A 1 92 ? -6.510 4.489 0.285 1.00 96.94 92 ARG A O 1
ATOM 692 N N . LEU A 1 93 ? -4.699 3.215 0.743 1.00 95.38 93 LEU A N 1
ATOM 693 C CA . LEU A 1 93 ? -5.256 2.542 1.921 1.00 95.38 93 LEU A CA 1
ATOM 694 C C . LEU A 1 93 ? -5.415 3.515 3.096 1.00 95.38 93 LEU A C 1
ATOM 696 O O . LEU A 1 93 ? -6.449 3.526 3.754 1.00 95.38 93 LEU A O 1
ATOM 700 N N . ALA A 1 94 ? -4.416 4.370 3.329 1.00 95.38 94 ALA A N 1
ATOM 701 C CA . ALA A 1 94 ? -4.416 5.347 4.415 1.00 95.38 94 ALA A CA 1
ATOM 702 C C . ALA A 1 94 ? -5.557 6.371 4.322 1.00 95.38 94 ALA A C 1
ATOM 704 O O . ALA A 1 94 ? -6.013 6.857 5.355 1.00 95.38 94 ALA A O 1
ATOM 705 N N . ARG A 1 95 ? -6.014 6.700 3.105 1.00 94.75 95 ARG A N 1
ATOM 706 C CA . ARG A 1 95 ? -7.109 7.655 2.877 1.00 94.75 95 ARG A CA 1
ATOM 707 C C . ARG A 1 95 ? -8.408 7.242 3.574 1.00 94.75 95 ARG A C 1
ATOM 709 O O . ARG A 1 95 ? -9.062 8.104 4.152 1.00 94.75 95 ARG A O 1
ATOM 716 N N . ASP A 1 96 ? -8.739 5.953 3.532 1.00 92.06 96 ASP A N 1
ATOM 717 C CA . ASP A 1 96 ? -10.009 5.426 4.052 1.00 92.06 96 ASP A CA 1
ATOM 718 C C . ASP A 1 96 ? -9.837 4.677 5.383 1.00 92.06 96 ASP A C 1
ATOM 720 O O . ASP A 1 96 ? -10.819 4.310 6.019 1.00 92.06 96 ASP A O 1
ATOM 724 N N . ALA A 1 97 ? -8.598 4.432 5.818 1.00 95.12 97 ALA A N 1
ATOM 725 C CA . ALA A 1 97 ? -8.320 3.751 7.077 1.00 95.12 97 ALA A CA 1
ATOM 726 C C . ALA A 1 97 ? -8.787 4.591 8.266 1.00 95.12 97 ALA A C 1
ATOM 728 O O . ALA A 1 97 ? -8.514 5.784 8.290 1.00 95.12 97 ALA A O 1
ATOM 729 N N . ASP A 1 98 ? -9.395 3.992 9.293 1.00 95.00 98 ASP A N 1
ATOM 730 C CA . ASP A 1 98 ? -9.760 4.702 10.528 1.00 95.00 98 ASP A CA 1
ATOM 731 C C . ASP A 1 98 ? -8.526 5.118 11.340 1.00 95.00 98 ASP A C 1
ATOM 733 O O . ASP A 1 98 ? -8.438 6.264 11.786 1.00 95.00 98 ASP A O 1
ATOM 737 N N . GLY A 1 99 ? -7.537 4.226 11.449 1.00 95.94 99 GLY A N 1
ATOM 738 C CA . GLY A 1 99 ? -6.253 4.454 12.116 1.00 95.94 99 GLY A CA 1
ATOM 739 C C . GLY A 1 99 ? -5.065 4.284 11.168 1.00 95.94 99 GLY A C 1
ATOM 740 O O . GLY A 1 99 ? -5.096 3.450 10.263 1.00 95.94 99 GLY A O 1
ATOM 741 N N . LEU A 1 100 ? -4.006 5.067 11.383 1.00 97.56 100 LEU A N 1
ATOM 742 C CA . LEU A 1 100 ? -2.776 5.013 10.593 1.00 97.56 100 LEU A CA 1
ATOM 743 C C . LEU A 1 100 ? -1.562 5.184 11.506 1.00 97.56 100 LEU A C 1
ATOM 745 O O . LEU A 1 100 ? -1.360 6.251 12.083 1.00 97.56 100 LEU A O 1
ATOM 749 N N . TYR A 1 101 ? -0.740 4.140 11.594 1.00 97.75 101 TYR A N 1
ATOM 750 C CA . TYR A 1 101 ? 0.396 4.100 12.507 1.00 97.75 101 TYR A CA 1
ATOM 751 C C . TYR A 1 101 ? 1.698 3.819 11.767 1.00 97.75 101 TYR A C 1
ATOM 753 O O . TYR A 1 101 ? 1.775 2.893 10.959 1.00 97.75 101 TYR A O 1
ATOM 761 N N . LEU A 1 102 ? 2.738 4.582 12.099 1.00 97.69 102 LEU A N 1
ATOM 762 C CA . LEU A 1 102 ? 4.117 4.260 11.749 1.00 97.69 102 LEU A CA 1
ATOM 763 C C . LEU A 1 102 ? 4.788 3.620 12.964 1.00 97.69 102 LEU A C 1
ATOM 765 O O . LEU A 1 102 ? 4.817 4.219 14.037 1.00 97.69 102 LEU A O 1
ATOM 769 N N . LEU A 1 103 ? 5.336 2.414 12.803 1.00 97.44 103 LEU A N 1
ATOM 770 C CA . LEU A 1 103 ? 6.098 1.767 13.871 1.00 97.44 103 LEU A CA 1
ATOM 771 C C . LEU A 1 103 ? 7.595 2.047 13.724 1.00 97.44 103 LEU A C 1
ATOM 773 O O . LEU A 1 103 ? 8.187 1.733 12.693 1.00 97.44 103 LEU A O 1
ATOM 777 N N . VAL A 1 104 ? 8.216 2.580 14.778 1.00 96.81 104 VAL A N 1
ATOM 778 C CA . VAL A 1 104 ? 9.659 2.858 14.843 1.00 96.81 104 VAL A CA 1
ATOM 779 C C . VAL A 1 104 ? 10.219 2.270 16.132 1.00 96.81 104 VAL A C 1
ATOM 781 O O . VAL A 1 104 ? 9.805 2.650 17.223 1.00 96.81 104 VAL A O 1
ATOM 784 N N . SER A 1 105 ? 11.146 1.314 16.023 1.00 96.75 105 SER A N 1
ATOM 785 C CA . SER A 1 105 ? 11.758 0.629 17.179 1.00 96.75 105 SER A CA 1
ATOM 786 C C . SER A 1 105 ? 10.742 0.045 18.178 1.00 96.75 105 SER A C 1
ATOM 788 O O . SER A 1 105 ? 10.983 0.030 19.380 1.00 96.75 105 SER A O 1
ATOM 790 N N . GLY A 1 106 ? 9.588 -0.415 17.683 1.00 95.69 106 GLY A N 1
ATOM 791 C CA . GLY A 1 106 ? 8.496 -0.955 18.505 1.00 95.69 106 GLY A CA 1
ATOM 792 C C . GLY A 1 106 ? 7.525 0.091 19.066 1.00 95.69 106 GLY A C 1
ATOM 793 O O . GLY A 1 106 ? 6.500 -0.287 19.624 1.00 95.69 106 GLY A O 1
ATOM 794 N N . TYR A 1 107 ? 7.795 1.384 18.882 1.00 97.12 107 TYR A N 1
ATOM 795 C CA . TYR A 1 107 ? 6.889 2.465 19.266 1.00 97.12 107 TYR A CA 1
ATOM 796 C C . TYR A 1 107 ? 5.937 2.803 18.123 1.00 97.12 107 TYR A C 1
ATOM 798 O O . TYR A 1 107 ? 6.364 2.924 16.975 1.00 97.12 107 TYR A O 1
ATOM 806 N N . ALA A 1 108 ? 4.656 2.979 18.446 1.00 97.38 108 ALA A N 1
ATOM 807 C CA . ALA A 1 108 ? 3.638 3.397 17.493 1.00 97.38 108 ALA A CA 1
ATOM 808 C C . ALA A 1 108 ? 3.498 4.921 17.475 1.00 97.38 108 ALA A C 1
ATOM 810 O O . ALA A 1 108 ? 3.203 5.536 18.498 1.00 97.38 108 ALA A O 1
ATOM 811 N N . LEU A 1 109 ? 3.677 5.512 16.297 1.00 96.75 109 LEU A N 1
ATOM 812 C CA . LEU A 1 109 ? 3.377 6.909 16.024 1.00 96.75 109 LEU A CA 1
ATOM 813 C C . LEU A 1 109 ? 2.036 6.995 15.294 1.00 96.75 109 LEU A C 1
ATOM 815 O O . LEU A 1 109 ? 1.915 6.495 14.176 1.00 96.75 109 LEU A O 1
ATOM 819 N N . ASP A 1 110 ? 1.046 7.634 15.914 1.00 97.12 110 ASP A N 1
ATOM 820 C CA . ASP A 1 110 ? -0.250 7.908 15.288 1.00 97.12 110 ASP A CA 1
ATOM 821 C C . ASP A 1 110 ? -0.115 9.064 14.288 1.0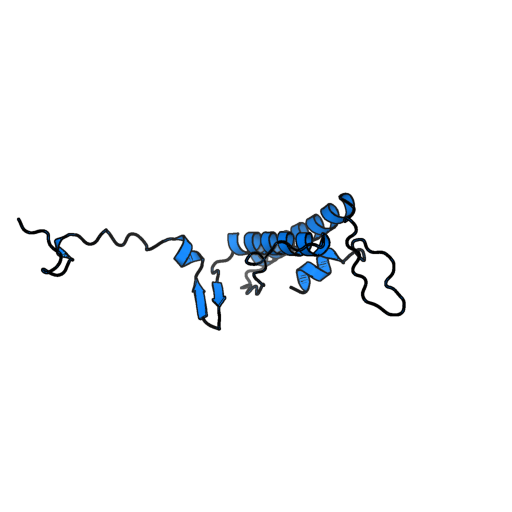0 97.12 110 ASP A C 1
ATOM 823 O O . ASP A 1 110 ? 0.021 10.233 14.661 1.00 97.12 110 ASP A O 1
ATOM 827 N N . LEU A 1 111 ? -0.125 8.729 12.997 1.00 95.88 111 LEU A N 1
ATOM 828 C CA . LEU A 1 111 ? 0.072 9.701 11.926 1.00 95.88 111 LEU A CA 1
ATOM 829 C C . LEU A 1 111 ? -1.156 10.591 11.713 1.00 95.88 111 LEU A C 1
ATOM 831 O O . LEU A 1 111 ? -1.003 11.722 11.252 1.00 95.88 111 LEU A O 1
ATOM 835 N N . LYS A 1 112 ? -2.361 10.125 12.058 1.00 93.31 112 LYS A N 1
ATOM 836 C CA . LYS A 1 112 ? -3.572 10.949 11.959 1.00 93.31 112 LYS A CA 1
ATOM 837 C C . LYS A 1 112 ? -3.627 11.985 13.070 1.00 93.31 112 LYS A C 1
ATOM 839 O O . LYS A 1 112 ? -3.925 13.144 12.793 1.00 93.31 112 LYS A O 1
ATOM 844 N N . ALA A 1 113 ? -3.289 11.588 14.296 1.00 93.94 113 ALA A N 1
ATOM 845 C CA . ALA A 1 113 ? -3.164 12.521 15.410 1.00 93.94 113 ALA A CA 1
ATOM 846 C C . ALA A 1 113 ? -2.066 13.559 15.137 1.00 93.94 113 ALA A C 1
ATOM 848 O O . ALA A 1 113 ? -2.275 14.750 15.351 1.00 93.94 113 ALA A O 1
ATOM 849 N N . LEU A 1 114 ? -0.925 13.127 14.588 1.00 92.69 114 LEU A N 1
ATOM 850 C CA . LEU A 1 114 ? 0.155 14.033 14.199 1.00 92.69 114 LEU A CA 1
ATOM 851 C C . LEU A 1 114 ? -0.285 15.033 13.113 1.00 92.69 114 LEU A C 1
ATOM 853 O O . LEU A 1 114 ? 0.044 16.214 13.202 1.00 92.69 114 LEU A O 1
ATOM 857 N N . ALA A 1 115 ? -1.042 14.580 12.108 1.00 89.69 115 ALA A N 1
ATOM 858 C CA . ALA A 1 115 ? -1.538 15.430 11.024 1.00 89.69 115 ALA A CA 1
ATOM 859 C C . ALA A 1 115 ? -2.622 16.427 11.470 1.00 89.69 115 ALA A C 1
ATOM 861 O O . ALA A 1 115 ? -2.718 17.511 10.898 1.00 89.69 115 ALA A O 1
ATOM 862 N N . ALA A 1 116 ? -3.416 16.091 12.492 1.00 86.19 116 ALA A N 1
ATOM 863 C CA . ALA A 1 116 ? -4.396 17.002 13.086 1.00 86.19 116 ALA A CA 1
ATOM 864 C C . ALA A 1 116 ? -3.743 18.184 13.836 1.00 86.19 116 ALA A C 1
ATOM 866 O O . ALA A 1 116 ? -4.424 19.161 14.151 1.00 86.19 116 ALA A O 1
ATOM 867 N N . GLY A 1 117 ? -2.429 18.110 14.089 1.00 71.75 117 GLY A N 1
ATOM 868 C CA . GLY A 1 117 ? -1.687 19.067 14.900 1.00 71.75 117 GLY A CA 1
ATOM 869 C C . GLY A 1 117 ? -2.048 18.968 16.387 1.00 71.75 117 GLY A C 1
ATOM 870 O O . GLY A 1 117 ? -2.938 18.205 16.772 1.00 71.75 117 GLY A O 1
ATOM 871 N N . PRO A 1 118 ? -1.373 19.731 17.263 1.00 65.94 118 PRO A N 1
ATOM 872 C CA . PRO A 1 118 ? -1.870 19.941 18.615 1.00 65.94 118 PRO A CA 1
ATOM 873 C C . PRO A 1 118 ? -3.239 20.611 18.487 1.00 65.94 118 PRO A C 1
ATOM 875 O O . PRO A 1 118 ? -3.334 21.777 18.110 1.00 65.94 118 PRO A O 1
ATOM 878 N N . ALA A 1 119 ? -4.306 19.843 18.706 1.00 56.28 119 ALA A N 1
ATOM 879 C CA . ALA A 1 119 ? -5.672 20.322 18.601 1.00 56.28 119 ALA A CA 1
ATOM 880 C C . ALA A 1 119 ? -5.827 21.567 19.462 1.00 56.28 119 ALA A C 1
ATOM 882 O O . ALA A 1 119 ? -5.848 21.402 20.673 1.00 56.28 119 ALA A O 1
ATOM 883 N N . ALA A 1 120 ? -5.912 22.756 18.849 1.00 52.19 120 ALA A N 1
ATOM 884 C CA . ALA A 1 120 ? -6.406 23.990 19.457 1.00 52.19 120 ALA A CA 1
ATOM 885 C C . ALA A 1 120 ? -6.112 24.107 20.966 1.00 52.19 120 ALA A C 1
ATOM 887 O O . ALA A 1 120 ? -6.993 24.464 21.749 1.00 52.19 120 ALA A O 1
ATOM 888 N N . ALA A 1 121 ? -4.889 23.763 21.385 1.00 49.81 121 ALA A N 1
ATOM 889 C CA . ALA A 1 121 ? -4.397 24.134 22.689 1.00 49.81 121 ALA A CA 1
ATOM 890 C C . ALA A 1 121 ? -4.191 25.620 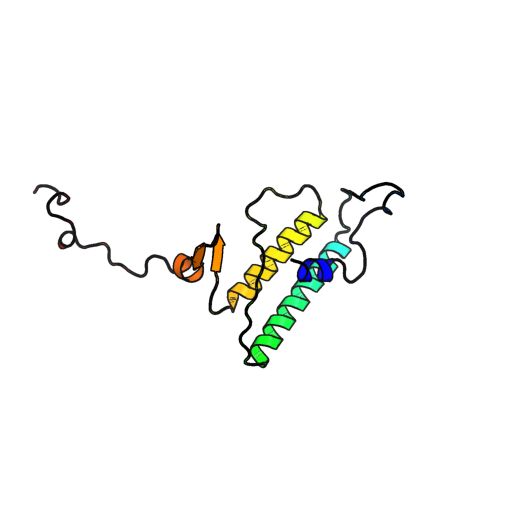22.485 1.00 49.81 121 ALA A C 1
ATOM 892 O O . ALA A 1 121 ? -3.238 26.010 21.808 1.00 49.81 121 ALA A O 1
ATOM 893 N N . GLY A 1 122 ? -5.204 26.407 22.870 1.00 49.56 122 GLY A N 1
ATOM 894 C CA . GLY A 1 122 ? -5.124 27.855 22.809 1.00 49.56 122 GLY A CA 1
ATOM 895 C C . GLY A 1 122 ? -3.748 28.238 23.317 1.00 49.56 122 GLY A C 1
ATOM 896 O O . GLY A 1 122 ? -3.285 27.642 24.293 1.00 49.56 122 GLY A O 1
ATOM 897 N N . ASP A 1 123 ? -3.078 29.123 22.581 1.00 61.00 123 ASP A N 1
ATOM 898 C CA . ASP A 1 123 ? -1.825 29.710 23.037 1.00 61.00 123 ASP A CA 1
ATOM 899 C C . ASP A 1 123 ? -2.013 30.024 24.527 1.00 61.00 123 ASP A C 1
ATOM 901 O O . ASP A 1 123 ? -3.012 30.691 24.841 1.00 61.00 123 ASP A O 1
ATOM 905 N N . PRO A 1 124 ? -1.232 29.412 25.444 1.00 59.59 124 PRO A N 1
ATOM 906 C CA . PRO A 1 124 ? -1.428 29.631 26.865 1.00 59.59 124 PRO A CA 1
ATOM 907 C C . PRO A 1 124 ? -1.493 31.136 27.060 1.00 59.59 124 PRO A C 1
ATOM 909 O O . PRO A 1 124 ? -0.615 31.865 26.596 1.00 59.59 124 PRO A O 1
ATOM 912 N N . SER A 1 125 ? -2.584 31.609 27.659 1.00 62.50 125 SER A N 1
ATOM 913 C CA . SER A 1 125 ? -2.684 33.029 27.952 1.00 62.50 125 SER A CA 1
ATOM 914 C C . SER A 1 125 ? -1.485 33.405 28.825 1.00 62.50 125 SER A C 1
ATOM 916 O O . SER A 1 125 ? -0.957 32.551 29.539 1.00 62.50 125 SER A O 1
ATOM 918 N N . ASP A 1 126 ? -1.039 34.662 28.814 1.00 61.16 126 ASP A N 1
ATOM 919 C CA . ASP A 1 126 ? 0.059 35.093 29.697 1.00 61.16 126 ASP A CA 1
ATOM 920 C C . ASP A 1 126 ? -0.197 34.710 31.172 1.00 61.16 126 ASP A C 1
ATOM 922 O O . ASP A 1 126 ? 0.739 34.559 31.952 1.00 61.16 126 ASP A O 1
ATOM 926 N N . ASP A 1 127 ? -1.457 34.498 31.569 1.00 64.12 127 ASP A N 1
ATOM 927 C CA . ASP A 1 127 ? -1.846 34.021 32.898 1.00 64.12 127 ASP A CA 1
ATOM 928 C C . ASP A 1 127 ? -1.525 32.550 33.193 1.00 64.12 127 ASP A C 1
ATOM 930 O O . ASP A 1 127 ? -1.374 32.198 34.364 1.00 64.12 127 ASP A O 1
ATOM 934 N N . ASP A 1 128 ? -1.341 31.722 32.168 1.00 67.31 128 ASP A N 1
ATOM 935 C CA . ASP A 1 128 ? -0.963 30.311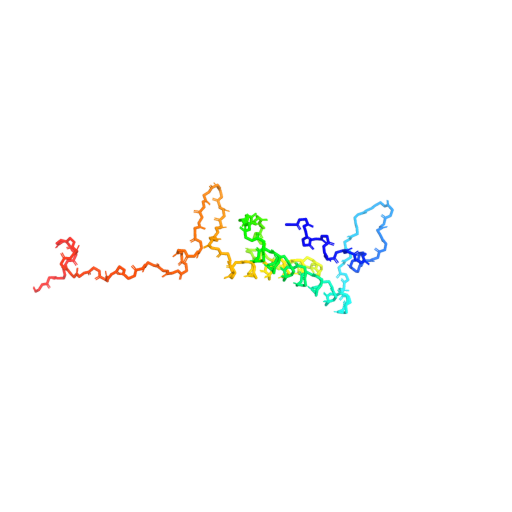 32.282 1.00 67.31 128 ASP A CA 1
ATOM 936 C C . ASP A 1 128 ? 0.563 30.113 32.373 1.00 67.31 128 ASP A C 1
ATOM 938 O O . ASP A 1 128 ? 1.039 29.018 32.695 1.00 67.31 128 ASP A O 1
ATOM 942 N N . LEU A 1 129 ? 1.355 31.165 32.121 1.00 69.19 129 LEU A N 1
ATOM 943 C CA . LEU A 1 129 ? 2.809 31.119 32.245 1.00 69.19 129 LEU A CA 1
ATOM 944 C C . LEU A 1 129 ? 3.252 31.272 33.712 1.00 69.19 129 LEU A C 1
ATOM 946 O O . LEU A 1 129 ? 2.749 32.134 34.442 1.00 69.19 129 LEU A O 1
ATOM 950 N N . PRO A 1 130 ? 4.248 30.487 34.173 1.00 65.88 130 PRO A N 1
ATOM 951 C CA . PRO A 1 130 ? 4.838 30.688 35.490 1.00 65.88 130 PRO A CA 1
ATOM 952 C C . PRO A 1 130 ? 5.387 32.115 35.601 1.00 65.88 130 PRO A C 1
ATOM 954 O O . PRO A 1 130 ? 5.957 32.648 34.649 1.00 65.88 130 PRO A O 1
ATOM 957 N N . SER A 1 131 ? 5.264 32.726 36.785 1.00 64.94 131 SER A N 1
ATOM 958 C CA . SER A 1 131 ? 5.591 34.142 37.040 1.00 64.94 131 SER A CA 1
ATOM 959 C C . SER A 1 131 ? 7.018 34.563 36.660 1.00 64.94 131 SER A C 1
ATOM 961 O O . SER A 1 131 ? 7.325 35.748 36.640 1.00 64.94 131 SER A O 1
ATOM 963 N N . THR A 1 132 ? 7.897 33.604 36.376 1.00 69.38 132 THR A N 1
ATOM 964 C CA . THR A 1 132 ? 9.274 33.787 35.911 1.00 69.38 132 THR A CA 1
ATOM 965 C C . THR A 1 132 ? 9.403 34.116 34.420 1.00 69.38 132 THR A C 1
ATOM 967 O O . THR A 1 132 ? 10.505 34.437 33.989 1.00 69.38 132 THR A O 1
ATOM 970 N N . LEU A 1 133 ? 8.330 33.986 33.631 1.00 61.00 133 LEU A N 1
ATOM 971 C CA . LEU A 1 133 ? 8.329 34.205 32.176 1.00 61.00 133 LEU A CA 1
ATOM 972 C C . LEU A 1 133 ? 7.487 35.412 31.725 1.00 61.00 133 LEU A C 1
ATOM 974 O O . LEU A 1 133 ? 7.476 35.709 30.536 1.00 61.00 133 LEU A O 1
ATOM 978 N N . LYS A 1 134 ? 6.817 36.124 32.643 1.00 67.19 134 LYS A N 1
ATOM 979 C CA . LYS A 1 134 ? 6.089 37.364 32.321 1.00 67.19 134 LYS A CA 1
ATOM 980 C C . LYS A 1 134 ? 7.085 38.506 32.083 1.00 67.19 134 LYS A C 1
ATOM 982 O O . LYS A 1 134 ? 7.995 38.691 32.895 1.00 67.19 134 LYS A O 1
ATOM 987 N N . GLU A 1 135 ? 6.926 39.268 30.999 1.00 61.03 135 GLU A N 1
ATOM 988 C CA . GLU A 1 135 ? 7.766 40.447 30.747 1.00 61.03 135 GLU A CA 1
ATOM 989 C C . GLU A 1 135 ? 7.587 41.486 31.874 1.00 61.03 135 GLU A C 1
ATOM 991 O O . GLU A 1 135 ? 6.461 41.718 32.329 1.00 61.03 135 GLU A O 1
ATOM 996 N N . PRO A 1 136 ? 8.676 42.101 32.374 1.00 58.6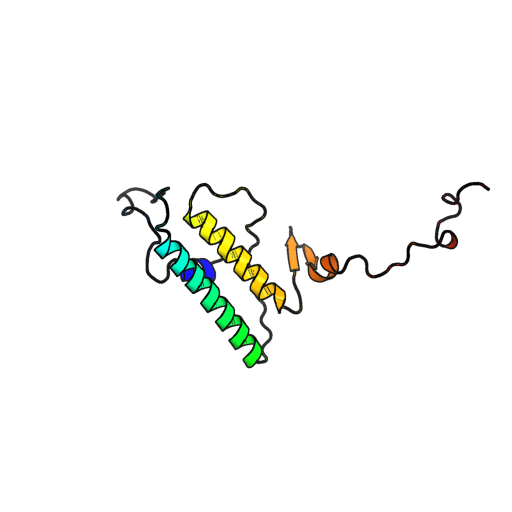9 136 PRO A N 1
ATOM 997 C CA . PRO A 1 136 ? 8.573 43.127 33.402 1.00 58.69 136 PRO A CA 1
ATOM 998 C C . PRO A 1 136 ? 7.883 44.376 32.836 1.00 58.69 136 PRO A C 1
ATOM 1000 O O . PRO A 1 136 ? 8.312 44.909 31.814 1.00 58.69 136 PRO A O 1
ATOM 1003 N N . GLN A 1 137 ? 6.821 44.816 33.518 1.00 57.19 137 GLN A N 1
ATOM 1004 C CA . GLN A 1 137 ? 6.113 46.078 33.257 1.00 57.19 137 GLN A CA 1
ATOM 1005 C C . GLN A 1 137 ? 6.963 47.302 33.608 1.00 57.19 137 GLN A C 1
ATOM 1007 O O . GLN A 1 137 ? 7.695 47.240 34.625 1.00 57.19 137 GLN A O 1
#

Sequence (137 aa):
TLWVTNLLFQDGALGGSEPPEDGFNYDKGLLPPAEERAAAARVTAAVERLVDAVAASGVTLVAVTNEVGLGVVPEYPLARLYRDQLGWANQRLARDADGLYLLVSGYALDLKALAAGPAAAGDPSDDDLPSTLKEPQ